Protein AF-A0A968AUR1-F1 (afdb_monomer_lite)

pLDDT: mean 76.84, std 15.1, range [44.78, 95.44]

Foldseek 3Di:
DDDDDPPPPPPPPDDPVVVVVVVVVVVLVVLLVQLVVLQVVLVVLLVVLVVVVVVCVVPVVVLVVQLVVCCVVPVVLCVVCVVVPPPPPPPDDDDDPPPVPVSPSVSSVVSVVVVVVVSVVSNVVSVVSNVSSVCSNCVVVVVVVVVVVVVVVVPPPPPPDD

Radius of gyration: 34.83 Å; chains: 1; bounding box: 100×52×104 Å

Secondary structure (DSSP, 8-state):
--PPP----------HHHHHHHHHHHHHHHHHHHHHHHHHHHHHHHHHHHHHHHHHHH-THHHHHHHHHHHHHH-HHHHH-TTT-----TT--S-----------HHHHHHHHHHHHHHHHHHHHHHHHHHHHHHHHHHHHHHHHHHHHHHHHHTS------

Sequence (162 aa):
MSNPPKDKTEPAHAEPGQRLTLATKATGLFVRLVGVVLLLFGFWTATQVVLEAWNLYEDPSRVERFAVAIDQGSNIDRLLNPGASGEPRAGEVEGRERTELIEFRFSYFIAWAVVLLLLMLIGRLTIWFIRTGGELALYDVQVRRVARTLMRQAQKPEKKIS

Structure (mmCIF, N/CA/C/O backbone):
data_AF-A0A968AUR1-F1
#
_entry.id   AF-A0A968AUR1-F1
#
loop_
_atom_site.group_PDB
_atom_site.id
_atom_site.type_symbol
_atom_site.label_atom_id
_atom_site.label_alt_id
_atom_site.label_comp_id
_atom_site.label_asym_id
_atom_site.label_entity_id
_atom_site.label_seq_id
_atom_site.pdbx_PDB_ins_code
_atom_site.Cartn_x
_atom_site.Cartn_y
_atom_site.Cartn_z
_atom_site.occupancy
_atom_site.B_iso_or_equiv
_atom_site.auth_seq_id
_atom_site.auth_comp_id
_atom_site.auth_asym_id
_atom_site.auth_atom_id
_atom_site.pdbx_PDB_model_num
ATOM 1 N N . MET A 1 1 ? -62.639 29.847 43.693 1.00 47.78 1 MET A N 1
ATOM 2 C CA . MET A 1 1 ? -61.165 29.754 43.614 1.00 47.78 1 MET A CA 1
ATOM 3 C C . MET A 1 1 ? -60.794 28.319 43.273 1.00 47.78 1 MET A C 1
ATOM 5 O O . MET A 1 1 ? -60.906 27.462 44.135 1.00 47.78 1 MET A O 1
ATOM 9 N N . SER A 1 2 ? -60.454 28.049 42.011 1.00 54.03 2 SER A N 1
ATOM 10 C CA . SER A 1 2 ? -59.959 26.746 41.545 1.00 54.03 2 SER A CA 1
ATOM 11 C C . SER A 1 2 ? -58.499 26.936 41.150 1.00 54.03 2 SER A C 1
ATOM 13 O O . SER A 1 2 ? -58.204 27.771 40.297 1.00 54.03 2 SER A O 1
ATOM 15 N N . ASN A 1 3 ? -57.595 26.246 41.840 1.00 52.56 3 ASN A N 1
ATOM 16 C CA . ASN A 1 3 ? -56.158 26.307 41.589 1.00 52.56 3 ASN A CA 1
ATOM 17 C C . ASN A 1 3 ? -55.814 25.204 40.570 1.00 52.56 3 ASN A C 1
ATOM 19 O O . ASN A 1 3 ? -56.185 24.054 40.817 1.00 52.56 3 ASN A O 1
ATOM 23 N N . PRO A 1 4 ? -55.150 25.498 39.440 1.00 64.44 4 PRO A N 1
ATOM 24 C CA . PRO A 1 4 ? -54.826 24.471 38.457 1.00 64.44 4 PRO A CA 1
ATOM 25 C C . PRO A 1 4 ? -53.668 23.578 38.944 1.00 64.44 4 PRO A C 1
ATOM 27 O O . PRO A 1 4 ? -52.795 24.044 39.685 1.00 64.44 4 PRO A O 1
ATOM 30 N N . PRO A 1 5 ? -53.619 22.300 38.523 1.00 62.03 5 PRO A N 1
ATOM 31 C CA . PRO A 1 5 ? -52.491 21.432 38.816 1.00 62.03 5 PRO A CA 1
ATOM 32 C C . PRO A 1 5 ? -51.277 21.900 38.009 1.00 62.03 5 PRO A C 1
ATOM 34 O O . PRO A 1 5 ? -51.330 22.021 36.787 1.00 62.03 5 PRO A O 1
ATOM 37 N N . LYS A 1 6 ? -50.171 22.180 38.708 1.00 57.97 6 LYS A N 1
ATOM 38 C CA . LYS A 1 6 ? -48.857 22.367 38.087 1.00 57.97 6 LYS A CA 1
ATOM 39 C C . LYS A 1 6 ? -48.446 21.049 37.438 1.00 57.97 6 LYS A C 1
ATOM 41 O O . LYS A 1 6 ? -47.921 20.169 38.116 1.00 57.97 6 LYS A O 1
ATOM 46 N N . ASP A 1 7 ? -48.683 20.944 36.138 1.00 61.44 7 ASP A N 1
ATOM 47 C CA . ASP A 1 7 ? -48.008 19.984 35.280 1.00 61.44 7 ASP A CA 1
ATOM 48 C C . ASP A 1 7 ? -46.513 20.325 35.286 1.00 61.44 7 ASP A C 1
ATOM 50 O O . ASP A 1 7 ? -46.058 21.313 34.704 1.00 61.44 7 ASP A O 1
ATOM 54 N N . LYS A 1 8 ? -45.758 19.567 36.079 1.00 55.34 8 LYS A N 1
ATOM 55 C CA . LYS A 1 8 ? -44.303 19.593 36.065 1.00 55.34 8 LYS A CA 1
ATOM 56 C C . LYS A 1 8 ? -43.849 18.576 35.030 1.00 55.34 8 LYS A C 1
ATOM 58 O O . LYS A 1 8 ? -43.485 17.452 35.366 1.00 55.34 8 LYS A O 1
ATOM 63 N N . THR A 1 9 ? -43.787 19.005 33.779 1.00 60.72 9 THR A N 1
ATOM 64 C CA . THR A 1 9 ? -42.841 18.445 32.814 1.00 60.72 9 THR A CA 1
ATOM 65 C C . THR A 1 9 ? -41.433 18.856 33.250 1.00 60.72 9 THR A C 1
ATOM 67 O O . THR A 1 9 ? -40.845 19.798 32.723 1.00 60.72 9 THR A O 1
ATOM 70 N N . GLU A 1 10 ? -40.923 18.205 34.294 1.00 52.34 10 GLU A N 1
ATOM 71 C CA . GLU A 1 10 ? -39.528 18.297 34.714 1.00 52.34 10 GLU A CA 1
ATOM 72 C C . GLU A 1 10 ? -38.716 17.407 33.757 1.00 52.34 10 GLU A C 1
ATOM 74 O O . GLU A 1 10 ? -38.911 16.187 33.752 1.00 52.34 10 GLU A O 1
ATOM 79 N N . PRO A 1 11 ? -37.849 17.960 32.888 1.00 57.72 11 PRO A N 1
ATOM 80 C CA . PRO A 1 11 ? -36.990 17.129 32.063 1.00 57.72 11 PRO A CA 1
ATOM 81 C C . PRO A 1 11 ? -36.034 16.382 32.989 1.00 57.72 11 PRO A C 1
ATOM 83 O O . PRO A 1 11 ? -35.280 16.997 33.739 1.00 57.72 11 PRO A O 1
ATOM 86 N N . ALA A 1 12 ? -36.091 15.051 32.931 1.00 55.91 12 ALA A N 1
ATOM 87 C CA . ALA A 1 12 ? -35.272 14.126 33.700 1.00 55.91 12 ALA A CA 1
ATOM 88 C C . ALA A 1 12 ? -33.817 14.617 33.828 1.00 55.91 12 ALA A C 1
ATOM 90 O O . ALA A 1 12 ? -33.012 14.534 32.891 1.00 55.91 12 ALA A O 1
ATOM 91 N N . HIS A 1 13 ? -33.481 15.136 35.011 1.00 59.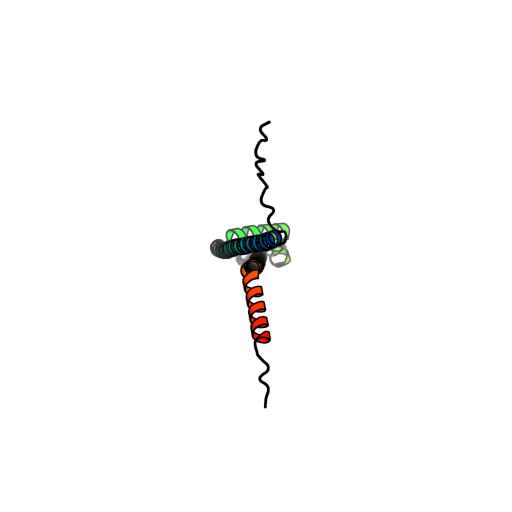56 13 HIS A N 1
ATOM 92 C CA . HIS A 1 13 ? -32.125 15.474 35.413 1.00 59.56 13 HIS A CA 1
ATOM 93 C C . HIS A 1 13 ? -31.338 14.168 35.561 1.00 59.56 13 HIS A C 1
ATOM 95 O O . HIS A 1 13 ? -31.234 13.605 36.645 1.00 59.56 13 HIS A O 1
ATOM 101 N N . ALA A 1 14 ? -30.820 13.645 34.448 1.00 61.00 14 ALA A N 1
ATOM 102 C CA . ALA A 1 14 ? -29.898 12.517 34.474 1.00 61.00 14 ALA A CA 1
ATOM 103 C C . ALA A 1 14 ? -28.721 12.865 35.395 1.00 61.00 14 ALA A C 1
ATOM 105 O O . ALA A 1 14 ? -28.039 13.870 35.160 1.00 61.00 14 ALA A O 1
ATOM 106 N N . GLU A 1 15 ? -28.517 12.054 36.436 1.00 71.00 15 GLU A N 1
ATOM 107 C CA . GLU A 1 15 ? -27.512 12.298 37.465 1.00 71.00 15 GLU A CA 1
ATOM 108 C C . GLU A 1 15 ? -26.126 12.534 36.841 1.00 71.00 15 GLU A C 1
ATOM 110 O O . GLU A 1 15 ? -25.756 11.858 35.870 1.00 71.00 15 GLU A O 1
ATOM 115 N N . PRO A 1 16 ? -25.321 13.465 37.385 1.00 71.50 16 PRO A N 1
ATOM 116 C CA . PRO A 1 16 ? -24.018 13.821 36.821 1.00 71.50 16 PRO A CA 1
ATOM 117 C C . PRO A 1 16 ? -23.091 12.606 36.636 1.00 71.50 16 PRO A C 1
ATOM 119 O O . PRO A 1 16 ? -22.349 12.545 35.655 1.00 71.50 16 PRO A O 1
ATOM 122 N N . GLY A 1 17 ? -23.202 11.586 37.497 1.00 71.75 17 GLY A N 1
ATOM 123 C CA . GLY A 1 17 ? -22.476 10.319 37.359 1.00 71.75 17 GLY A CA 1
ATOM 124 C C . GLY A 1 17 ? -22.887 9.482 36.137 1.00 71.75 17 GLY A C 1
ATOM 125 O O . GLY A 1 17 ? -22.027 8.917 35.463 1.00 71.75 17 GLY A O 1
ATOM 126 N N . GLN A 1 18 ? -24.174 9.441 35.775 1.00 77.31 18 GLN A N 1
ATOM 127 C CA . GLN A 1 18 ? -24.644 8.688 34.603 1.00 77.31 18 GLN A CA 1
ATOM 128 C C . GLN A 1 18 ? -24.177 9.316 33.288 1.00 77.31 18 GLN A C 1
ATOM 130 O O . GLN A 1 18 ? -23.738 8.594 32.389 1.00 77.31 18 GLN A O 1
ATOM 135 N N . ARG A 1 19 ? -24.207 10.651 33.182 1.00 73.94 19 ARG A N 1
ATOM 136 C CA . ARG A 1 19 ? -23.776 11.372 31.970 1.00 73.94 19 ARG A CA 1
ATOM 137 C C . ARG A 1 19 ? -22.304 11.124 31.641 1.00 73.94 19 ARG A C 1
ATOM 139 O O . ARG A 1 19 ? -21.972 10.903 30.478 1.00 73.94 19 ARG A O 1
ATOM 146 N N . LEU A 1 20 ? -21.446 11.076 32.660 1.00 76.94 20 LEU A N 1
ATOM 147 C CA . LEU A 1 20 ? -20.025 10.757 32.504 1.00 76.94 20 LEU A CA 1
ATOM 148 C C . LEU A 1 20 ? -19.827 9.327 31.982 1.00 76.94 20 LEU A C 1
ATOM 150 O O . LEU A 1 20 ? -19.097 9.122 31.016 1.00 76.94 20 LEU A O 1
ATOM 154 N N . THR A 1 21 ? -20.543 8.344 32.540 1.00 81.75 21 THR A N 1
ATOM 155 C CA . THR A 1 21 ? -20.416 6.943 32.091 1.00 81.75 21 THR A CA 1
ATOM 156 C C . THR A 1 21 ? -20.926 6.711 30.667 1.00 81.75 21 THR A C 1
ATOM 158 O O . THR A 1 21 ? -20.350 5.902 29.934 1.00 81.75 21 THR A O 1
ATOM 161 N N . LEU A 1 22 ? -21.983 7.417 30.253 1.00 80.19 22 LEU A N 1
ATOM 162 C CA . LEU A 1 22 ? -22.506 7.366 28.887 1.00 80.19 22 LEU A CA 1
ATOM 163 C C . LEU A 1 22 ? -21.529 7.998 27.897 1.00 80.19 22 LEU A C 1
ATOM 165 O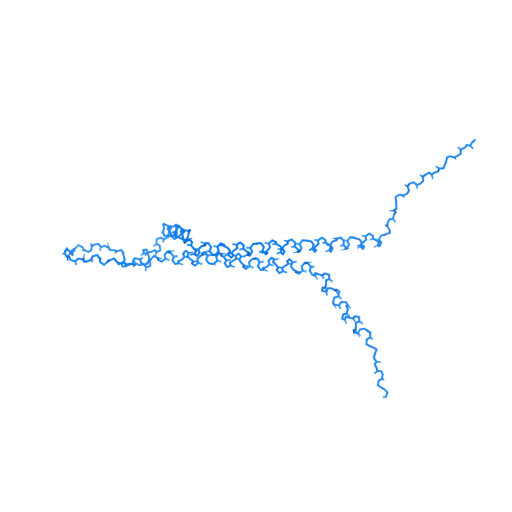 O . LEU A 1 22 ? -21.261 7.398 26.857 1.00 80.19 22 LEU A O 1
ATOM 169 N N . ALA A 1 23 ? -20.943 9.148 28.242 1.00 82.94 23 ALA A N 1
ATOM 170 C CA . ALA A 1 23 ? -19.938 9.805 27.414 1.00 82.94 23 ALA A CA 1
ATOM 171 C C . ALA A 1 23 ? -18.705 8.911 27.202 1.00 82.94 23 ALA A C 1
ATOM 173 O O . ALA A 1 23 ? -18.291 8.702 26.066 1.00 82.94 23 ALA A O 1
ATOM 174 N N . THR A 1 24 ? -18.164 8.294 28.258 1.00 84.06 24 THR A N 1
ATOM 175 C CA . THR A 1 24 ? -17.004 7.393 28.131 1.00 84.06 24 THR A CA 1
ATOM 176 C C . THR A 1 24 ? -17.316 6.159 27.278 1.00 84.06 24 THR A C 1
ATOM 178 O O . THR A 1 24 ? -16.497 5.755 26.452 1.00 84.06 24 THR A O 1
ATOM 181 N N . LYS A 1 25 ? -18.514 5.573 27.427 1.00 82.69 25 LYS A N 1
ATOM 182 C CA .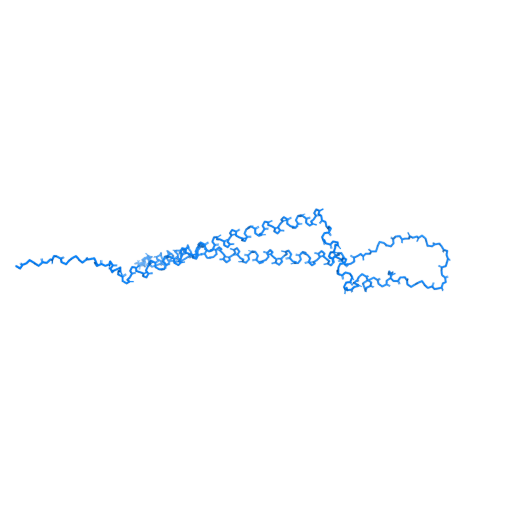 LYS A 1 25 ? -18.964 4.439 26.600 1.00 82.69 25 LYS A CA 1
ATOM 183 C C . LYS A 1 25 ? -19.134 4.828 25.132 1.00 82.69 25 LYS A C 1
ATOM 185 O O . LYS A 1 25 ? -18.694 4.082 24.260 1.00 82.69 25 LYS A O 1
ATOM 190 N N . ALA A 1 26 ? -19.747 5.980 24.862 1.00 86.38 26 ALA A N 1
ATOM 191 C CA . ALA A 1 26 ? -19.948 6.486 23.508 1.00 86.38 26 ALA A CA 1
ATOM 192 C C . ALA A 1 26 ? -18.609 6.760 22.812 1.00 86.38 26 ALA A C 1
ATOM 194 O O . ALA A 1 26 ? -18.403 6.305 21.688 1.00 86.38 26 ALA A O 1
ATOM 195 N N . THR A 1 27 ? -17.664 7.402 23.505 1.00 85.25 27 THR A N 1
ATOM 196 C CA . THR A 1 27 ? -16.307 7.631 22.990 1.00 85.25 27 THR A CA 1
ATOM 197 C C . THR A 1 27 ? -15.591 6.315 22.690 1.00 85.25 27 THR A C 1
ATOM 199 O O . THR A 1 27 ? -15.009 6.170 21.618 1.00 85.25 27 THR A O 1
ATOM 202 N N . GLY A 1 28 ? -15.676 5.321 23.581 1.00 84.31 28 GLY A N 1
ATOM 203 C CA . GLY A 1 28 ? -15.085 3.999 23.346 1.00 84.31 28 GLY A CA 1
ATOM 204 C C . GLY A 1 28 ? -15.686 3.272 22.135 1.00 84.31 28 GLY A C 1
ATOM 205 O O . GLY A 1 28 ? -14.953 2.678 21.343 1.00 84.31 28 GLY A O 1
ATOM 206 N N . LEU A 1 29 ? -17.008 3.355 21.947 1.00 86.19 29 LEU A N 1
ATOM 207 C CA . LEU A 1 29 ? -17.686 2.782 20.781 1.00 86.19 29 LEU A CA 1
ATOM 208 C C . LEU A 1 29 ? -17.273 3.486 19.483 1.00 86.19 29 LEU A C 1
ATOM 210 O O . LEU A 1 29 ? -16.996 2.819 18.488 1.00 86.19 29 LEU A O 1
ATOM 214 N N . PHE A 1 30 ? -17.197 4.817 19.506 1.00 89.38 30 PHE A N 1
ATOM 215 C CA . PHE A 1 30 ? -16.760 5.618 18.367 1.00 89.38 30 PHE A CA 1
ATOM 216 C C . PHE A 1 30 ? -15.326 5.271 17.958 1.00 89.38 30 PHE A C 1
ATOM 218 O O . PHE A 1 30 ? -15.077 4.945 16.801 1.00 89.38 30 PHE A O 1
ATOM 225 N N . VAL A 1 31 ? -14.402 5.239 18.922 1.00 88.94 31 VAL A N 1
ATOM 226 C CA . VAL A 1 31 ? -13.003 4.848 18.701 1.00 88.94 31 VAL A CA 1
ATOM 227 C C . VAL A 1 31 ? -12.903 3.452 18.082 1.00 88.94 31 VAL A C 1
ATOM 229 O O . VAL A 1 31 ? -12.144 3.243 17.136 1.00 88.94 31 VAL A O 1
ATOM 232 N N . ARG A 1 32 ? -13.713 2.503 18.559 1.00 87.38 32 ARG A N 1
ATOM 233 C CA . ARG A 1 32 ? -13.747 1.145 18.013 1.00 87.38 32 ARG A CA 1
ATOM 234 C C . ARG A 1 32 ? -14.262 1.106 16.576 1.00 87.38 32 ARG A C 1
ATOM 236 O O . ARG A 1 32 ? -13.692 0.388 15.759 1.00 87.38 32 ARG A O 1
ATOM 243 N N . LEU A 1 33 ? -15.316 1.859 16.267 1.00 91.81 33 LEU A N 1
ATOM 244 C CA . LEU A 1 33 ? -15.839 1.975 14.903 1.00 91.81 33 LEU A CA 1
ATOM 245 C C . LEU A 1 33 ? -14.789 2.567 13.963 1.00 91.81 33 LEU A C 1
ATOM 247 O O . LEU A 1 33 ? -14.545 1.999 12.903 1.00 91.81 33 LEU A O 1
ATOM 251 N N . VAL A 1 34 ? -14.112 3.638 14.382 1.00 91.31 34 VAL A N 1
ATOM 252 C CA . VAL A 1 34 ? -13.000 4.230 13.624 1.00 91.31 34 VAL A CA 1
ATOM 253 C C . VAL A 1 34 ? -11.893 3.201 13.398 1.00 91.31 34 VAL A C 1
ATOM 255 O O . VAL A 1 34 ? -11.426 3.045 12.273 1.00 91.31 34 VAL A O 1
ATOM 258 N N . GLY A 1 35 ? -11.518 2.443 14.431 1.00 90.12 35 GLY A N 1
ATOM 259 C CA . GLY A 1 35 ? -10.523 1.379 14.318 1.00 90.12 35 GLY A CA 1
ATOM 260 C C . GLY A 1 35 ? -10.900 0.308 13.290 1.00 90.12 35 GLY A C 1
ATOM 261 O O . GLY A 1 35 ? -10.079 -0.055 12.450 1.00 90.12 35 GLY A O 1
ATOM 262 N N . VAL A 1 36 ? -12.157 -0.149 13.298 1.00 91.62 36 VAL A N 1
ATOM 263 C CA . VAL A 1 36 ? -12.678 -1.122 12.319 1.00 91.62 36 VAL A CA 1
ATOM 264 C C . VAL A 1 36 ? -12.673 -0.548 10.901 1.00 91.62 36 VAL A C 1
ATOM 266 O O . VAL A 1 36 ? -12.257 -1.238 9.973 1.00 91.62 36 VAL A O 1
ATOM 269 N N . VAL A 1 37 ? -13.080 0.711 10.725 1.00 93.44 37 VAL A N 1
ATOM 270 C CA . VAL A 1 37 ? -13.055 1.386 9.418 1.00 93.44 37 VAL A CA 1
ATOM 271 C C . VAL A 1 37 ? -11.628 1.481 8.879 1.00 93.44 37 VAL A C 1
ATOM 273 O O . VAL A 1 37 ? -11.393 1.133 7.725 1.00 93.44 37 VAL A O 1
ATOM 276 N N . LEU A 1 38 ? -10.662 1.879 9.714 1.00 91.75 38 LEU A N 1
ATOM 277 C CA . LEU A 1 38 ? -9.245 1.923 9.337 1.00 91.75 38 LEU A CA 1
ATOM 278 C C . LEU A 1 38 ? -8.707 0.538 8.956 1.00 91.75 38 LEU A C 1
ATOM 280 O O . LEU A 1 38 ? -7.947 0.418 7.998 1.00 91.75 38 LEU A O 1
ATOM 284 N N . LEU A 1 39 ? -9.128 -0.509 9.669 1.00 91.50 39 LEU A N 1
ATOM 285 C CA . LEU A 1 39 ? -8.771 -1.898 9.370 1.00 91.50 39 LEU A CA 1
ATOM 286 C C . LEU A 1 39 ? -9.284 -2.336 7.993 1.00 91.50 39 LEU A C 1
ATOM 288 O O . LEU A 1 39 ? -8.518 -2.877 7.197 1.00 91.50 39 LEU A O 1
ATOM 292 N N . LEU A 1 40 ? -10.560 -2.069 7.699 1.00 93.88 40 LEU A N 1
ATOM 293 C CA . LEU A 1 40 ? -11.169 -2.387 6.405 1.00 93.88 40 LEU A CA 1
ATOM 294 C C . LEU A 1 40 ? -10.510 -1.600 5.271 1.00 93.88 40 LEU A C 1
ATOM 296 O O . LEU A 1 40 ? -10.195 -2.170 4.228 1.00 93.88 40 LEU A O 1
ATOM 300 N N . PHE A 1 41 ? -10.250 -0.312 5.489 1.00 93.81 41 PHE A N 1
ATOM 301 C CA . PHE A 1 41 ? -9.585 0.541 4.511 1.00 93.81 41 PHE A CA 1
ATOM 302 C C . PHE A 1 41 ? -8.148 0.084 4.228 1.00 93.81 41 PHE A C 1
ATOM 304 O O . PHE A 1 41 ? -7.728 0.004 3.072 1.00 93.81 41 PHE A O 1
ATOM 311 N N . GLY A 1 42 ? -7.399 -0.270 5.274 1.00 89.81 42 GLY A N 1
ATOM 312 C CA . GLY A 1 42 ? -6.058 -0.822 5.136 1.00 89.81 42 GLY A CA 1
ATOM 313 C C . GLY A 1 42 ? -6.063 -2.153 4.384 1.00 89.81 42 GLY A C 1
ATOM 314 O O . GLY A 1 42 ? -5.287 -2.337 3.453 1.00 89.81 42 GLY A O 1
ATOM 315 N N . PHE A 1 43 ? -6.982 -3.060 4.713 1.00 92.56 43 PHE A N 1
ATOM 316 C CA . PHE A 1 43 ? -7.112 -4.337 4.007 1.00 92.56 43 PHE A CA 1
ATOM 317 C C . PHE A 1 43 ? -7.465 -4.161 2.521 1.00 92.56 43 PHE A C 1
ATOM 319 O O . PHE A 1 43 ? -6.861 -4.791 1.649 1.00 92.56 43 PHE A O 1
ATOM 326 N N . TRP A 1 44 ? -8.403 -3.260 2.226 1.00 94.44 44 TRP A N 1
ATOM 327 C CA . TRP A 1 44 ? -8.759 -2.891 0.858 1.00 94.44 44 TRP A CA 1
ATOM 328 C C . TRP A 1 44 ? -7.544 -2.370 0.083 1.00 94.44 44 TRP A C 1
ATOM 330 O O . TRP A 1 44 ? -7.242 -2.851 -1.008 1.00 94.44 44 TRP A O 1
ATOM 340 N N . THR A 1 45 ? -6.799 -1.438 0.680 1.00 93.00 45 THR A N 1
ATOM 341 C CA . THR A 1 45 ? -5.602 -0.847 0.067 1.00 93.00 45 THR A CA 1
ATOM 342 C C . THR A 1 45 ? -4.500 -1.886 -0.141 1.00 93.00 45 THR A C 1
ATOM 344 O O . THR A 1 45 ? -3.884 -1.915 -1.201 1.00 93.00 45 THR A O 1
ATOM 347 N N . ALA A 1 46 ? -4.283 -2.794 0.816 1.00 90.12 46 ALA A N 1
ATOM 348 C CA . ALA A 1 46 ? -3.313 -3.882 0.676 1.00 90.12 46 ALA A CA 1
ATOM 349 C C . ALA A 1 46 ? -3.642 -4.778 -0.524 1.00 90.12 46 ALA A C 1
ATOM 351 O O . ALA A 1 46 ? -2.755 -5.132 -1.298 1.00 90.12 46 ALA A O 1
ATOM 352 N N . THR A 1 47 ? -4.926 -5.097 -0.703 1.00 93.94 47 THR A N 1
ATOM 353 C CA . THR A 1 47 ? -5.399 -5.889 -1.844 1.00 93.94 47 THR A CA 1
ATOM 354 C C . THR A 1 47 ? -5.124 -5.164 -3.161 1.00 93.94 47 THR A C 1
ATOM 356 O O . THR A 1 47 ? -4.581 -5.764 -4.084 1.00 93.94 47 THR A O 1
ATOM 359 N N . GLN A 1 48 ? -5.412 -3.860 -3.232 1.00 94.12 48 GLN A N 1
ATOM 360 C CA . GLN A 1 48 ? -5.113 -3.032 -4.408 1.00 94.12 48 GLN A CA 1
ATOM 361 C C . GLN A 1 48 ? -3.617 -3.006 -4.739 1.00 94.12 48 GLN A C 1
ATOM 363 O O . GLN A 1 48 ? -3.253 -3.137 -5.899 1.00 94.12 48 GLN A O 1
ATOM 368 N N . VAL A 1 49 ? -2.739 -2.899 -3.737 1.00 92.19 49 VAL A N 1
ATOM 369 C CA . VAL A 1 49 ? -1.280 -2.919 -3.947 1.00 92.19 49 VAL A CA 1
ATOM 370 C C . VAL A 1 49 ? -0.816 -4.244 -4.555 1.00 92.19 49 VAL A C 1
ATOM 372 O O . VAL A 1 49 ? 0.010 -4.238 -5.463 1.00 92.19 49 VAL A O 1
ATOM 375 N N . VAL A 1 50 ? -1.349 -5.376 -4.085 1.00 92.19 50 VAL A N 1
ATOM 376 C CA . VAL A 1 50 ? -1.011 -6.701 -4.632 1.00 92.19 50 VAL A CA 1
ATOM 377 C C . VAL A 1 50 ? -1.510 -6.845 -6.068 1.00 92.19 50 VAL A C 1
ATOM 379 O O . VAL A 1 50 ? -0.768 -7.324 -6.922 1.00 92.19 50 VAL A O 1
ATOM 382 N N . LEU A 1 51 ? -2.738 -6.400 -6.346 1.00 93.25 51 LEU A N 1
ATOM 383 C CA . LEU A 1 51 ? -3.300 -6.423 -7.697 1.00 93.25 51 LEU A CA 1
ATOM 384 C C . LEU A 1 51 ? -2.528 -5.507 -8.648 1.00 93.25 51 LEU A C 1
ATOM 386 O O . LEU A 1 51 ? -2.248 -5.904 -9.772 1.00 93.25 51 LEU A O 1
ATOM 390 N N . GLU A 1 52 ? -2.140 -4.314 -8.200 1.00 91.12 52 GLU A N 1
ATOM 391 C CA . GLU A 1 52 ? -1.341 -3.391 -9.003 1.00 91.12 52 GLU A CA 1
ATOM 392 C C . GLU A 1 52 ? 0.048 -3.967 -9.279 1.00 91.12 52 GLU A C 1
ATOM 394 O O . GLU A 1 52 ? 0.510 -3.888 -10.411 1.00 91.12 52 GLU A O 1
ATOM 399 N N . ALA A 1 53 ? 0.687 -4.605 -8.291 1.00 89.75 53 ALA A N 1
ATOM 400 C CA . ALA A 1 53 ? 1.963 -5.291 -8.484 1.00 89.75 53 ALA A CA 1
ATOM 401 C C . ALA A 1 53 ? 1.853 -6.444 -9.495 1.00 89.75 53 ALA A C 1
ATOM 403 O O . ALA A 1 53 ? 2.728 -6.595 -10.346 1.00 89.75 53 ALA A O 1
ATOM 404 N N . TRP A 1 54 ? 0.771 -7.227 -9.431 1.00 91.81 54 TRP A N 1
ATOM 405 C CA . TRP A 1 54 ? 0.498 -8.294 -10.396 1.00 91.81 54 TRP A CA 1
ATOM 406 C C . TRP A 1 54 ? 0.266 -7.739 -11.803 1.00 91.81 54 TRP A C 1
ATOM 408 O O . TRP A 1 54 ? 0.873 -8.194 -12.766 1.00 91.81 54 TRP A O 1
ATOM 418 N N . ASN A 1 55 ? -0.555 -6.698 -11.917 1.00 92.19 55 ASN A N 1
ATOM 419 C CA . ASN A 1 55 ? -0.845 -6.028 -13.179 1.00 92.19 55 ASN A CA 1
ATOM 420 C C . ASN A 1 55 ? 0.416 -5.401 -13.794 1.00 92.19 55 ASN A C 1
ATOM 422 O O . ASN A 1 55 ? 0.598 -5.434 -15.004 1.00 92.19 55 ASN A O 1
ATOM 426 N N . LEU A 1 56 ? 1.317 -4.861 -12.970 1.00 89.81 56 LEU A N 1
ATOM 427 C CA . LEU A 1 56 ? 2.604 -4.345 -13.437 1.00 89.81 56 LEU A CA 1
ATOM 428 C C . LEU A 1 56 ? 3.533 -5.445 -13.959 1.00 89.81 56 LEU A C 1
ATOM 430 O O . LEU A 1 56 ? 4.356 -5.193 -14.835 1.00 89.81 56 LEU A O 1
ATOM 434 N N . TYR A 1 57 ? 3.440 -6.634 -13.365 1.00 87.69 57 TYR A N 1
ATOM 435 C CA . TYR A 1 57 ? 4.194 -7.805 -13.788 1.00 87.69 57 TYR A CA 1
ATOM 436 C C . TYR A 1 57 ? 3.666 -8.364 -15.117 1.00 87.69 57 TYR A C 1
ATOM 438 O O . TYR A 1 57 ? 4.467 -8.722 -15.976 1.00 87.69 57 TYR A O 1
ATOM 446 N N . GLU A 1 58 ? 2.343 -8.401 -15.302 1.00 89.88 58 GLU A N 1
ATOM 447 C CA . GLU A 1 58 ? 1.719 -8.840 -16.558 1.00 89.88 58 GLU A CA 1
ATOM 448 C C . GLU A 1 58 ? 1.872 -7.817 -17.695 1.00 89.88 58 GLU A C 1
ATOM 450 O O . GLU A 1 58 ? 2.161 -8.208 -18.825 1.00 89.88 58 GLU A O 1
ATOM 455 N N . ASP A 1 59 ? 1.709 -6.520 -17.412 1.00 91.06 59 ASP A N 1
ATOM 456 C CA . ASP A 1 59 ? 1.837 -5.431 -18.386 1.00 91.06 59 ASP A CA 1
ATOM 457 C C . ASP A 1 59 ? 2.897 -4.394 -17.952 1.00 91.06 59 ASP A C 1
ATOM 459 O O . ASP A 1 59 ? 2.583 -3.393 -17.285 1.00 91.06 59 ASP A O 1
ATOM 463 N N . PRO A 1 60 ? 4.169 -4.574 -18.365 1.00 89.00 60 PRO A N 1
ATOM 464 C CA . PRO A 1 60 ? 5.258 -3.671 -18.003 1.00 89.00 60 PRO A CA 1
ATOM 465 C C . PRO A 1 60 ? 5.222 -2.327 -18.753 1.00 89.00 60 PRO A C 1
ATOM 467 O O . PRO A 1 60 ? 6.061 -1.462 -18.481 1.00 89.00 60 PRO A O 1
ATOM 470 N N . SER A 1 61 ? 4.246 -2.084 -19.642 1.00 89.81 61 SER A N 1
ATOM 471 C CA . SER A 1 61 ? 4.160 -0.864 -20.468 1.00 89.81 61 SER A CA 1
ATOM 472 C C . SER A 1 61 ? 4.190 0.429 -19.642 1.00 89.81 61 SER A C 1
ATOM 474 O O . SER A 1 61 ? 4.679 1.472 -20.086 1.00 89.81 61 SER A O 1
ATOM 476 N N . ARG A 1 62 ? 3.666 0.400 -18.408 1.00 86.38 62 ARG A N 1
ATOM 477 C CA . ARG A 1 62 ? 3.708 1.555 -17.492 1.00 86.38 62 ARG A CA 1
ATOM 478 C C . ARG A 1 62 ? 5.131 1.879 -17.041 1.00 86.38 62 ARG A C 1
ATOM 480 O O . ARG A 1 62 ? 5.491 3.055 -17.004 1.00 86.38 62 ARG A O 1
ATOM 487 N N . VAL A 1 63 ? 5.929 0.855 -16.749 1.00 87.50 63 VAL A N 1
ATOM 488 C CA . VAL A 1 63 ? 7.333 0.994 -16.342 1.00 87.50 63 VAL A CA 1
ATOM 489 C C . VAL A 1 63 ? 8.176 1.479 -17.513 1.00 87.50 63 VAL A C 1
ATOM 491 O O . VAL A 1 63 ? 9.018 2.350 -17.330 1.00 87.50 63 VAL A O 1
ATOM 494 N N . GLU A 1 64 ? 7.896 1.010 -18.730 1.00 87.31 64 GLU A N 1
ATOM 495 C CA . GLU A 1 64 ? 8.591 1.465 -19.939 1.00 87.31 64 GLU A CA 1
ATOM 496 C C . GLU A 1 64 ? 8.391 2.956 -20.207 1.00 87.31 64 GLU A C 1
ATOM 498 O O . GLU A 1 64 ? 9.361 3.673 -20.453 1.00 87.31 64 GLU A O 1
ATOM 503 N N . ARG A 1 65 ? 7.153 3.456 -20.101 1.00 86.81 65 ARG A N 1
ATOM 504 C CA . ARG A 1 65 ? 6.881 4.900 -20.222 1.00 86.81 65 ARG A CA 1
ATOM 505 C C . ARG A 1 65 ? 7.607 5.705 -19.149 1.00 86.81 65 ARG A C 1
ATOM 507 O O . ARG A 1 65 ? 8.118 6.784 -19.435 1.00 86.81 65 ARG A O 1
ATOM 514 N N . PHE A 1 66 ? 7.675 5.172 -17.931 1.00 85.69 66 PHE A N 1
ATOM 515 C CA . PHE A 1 66 ? 8.396 5.805 -16.832 1.00 85.69 66 PHE A CA 1
ATOM 516 C C . PHE A 1 66 ? 9.910 5.815 -17.077 1.00 85.69 66 PHE A C 1
ATOM 518 O O . PHE A 1 66 ? 10.560 6.828 -16.846 1.00 85.69 66 PHE A O 1
ATOM 525 N N . ALA A 1 67 ? 10.460 4.727 -17.618 1.00 87.62 67 ALA A N 1
ATOM 526 C CA . ALA A 1 67 ? 11.858 4.625 -18.018 1.00 87.62 67 ALA A CA 1
ATOM 527 C C . ALA A 1 67 ? 12.214 5.651 -19.097 1.00 87.62 67 ALA A C 1
ATOM 529 O O . ALA A 1 67 ? 13.220 6.340 -18.974 1.00 87.62 67 ALA A O 1
ATOM 530 N N . VAL A 1 68 ? 11.354 5.813 -20.109 1.00 85.88 68 VAL A N 1
ATOM 531 C CA . VAL A 1 68 ? 11.527 6.840 -21.149 1.00 85.88 68 VAL A CA 1
ATOM 532 C C . VAL A 1 68 ? 11.476 8.247 -20.551 1.00 85.88 68 VAL A C 1
ATOM 534 O O . VAL A 1 68 ? 12.307 9.079 -20.898 1.00 85.88 68 VAL A O 1
ATOM 537 N N . ALA A 1 69 ? 10.550 8.520 -19.628 1.00 87.19 69 ALA A N 1
ATOM 538 C CA . ALA A 1 69 ? 10.472 9.820 -18.959 1.00 87.19 69 ALA A CA 1
ATOM 539 C C . ALA A 1 69 ? 11.712 10.112 -18.093 1.00 87.19 69 ALA A C 1
ATOM 541 O O . ALA A 1 69 ? 12.215 11.236 -18.094 1.00 87.19 69 ALA A O 1
ATOM 542 N N . ILE A 1 70 ? 12.226 9.100 -17.386 1.00 84.12 70 ILE A N 1
ATOM 543 C CA . ILE A 1 70 ? 13.474 9.198 -16.622 1.00 84.12 70 ILE A CA 1
ATOM 544 C C . ILE A 1 70 ? 14.634 9.490 -17.576 1.00 84.12 70 ILE A C 1
ATOM 546 O O . ILE A 1 70 ? 15.348 10.469 -17.368 1.00 84.12 70 ILE A O 1
ATOM 550 N N . ASP A 1 71 ? 14.799 8.706 -18.640 1.00 85.19 71 ASP A N 1
ATOM 551 C CA . ASP A 1 71 ? 15.906 8.882 -19.581 1.00 85.19 71 ASP A CA 1
ATOM 552 C C . ASP A 1 71 ? 15.867 10.251 -20.279 1.00 85.19 71 ASP A C 1
ATOM 554 O O . ASP A 1 71 ? 16.870 10.960 -20.297 1.00 85.19 71 ASP A O 1
ATOM 558 N N . GLN A 1 72 ? 14.694 10.710 -20.724 1.00 83.50 72 GLN A N 1
ATOM 559 C CA . GLN A 1 72 ? 14.538 12.047 -21.312 1.00 83.50 72 GLN A CA 1
ATOM 560 C C . GLN A 1 72 ? 14.927 13.173 -20.343 1.00 83.50 72 GLN A C 1
ATOM 562 O O . GLN A 1 72 ? 15.519 14.168 -20.760 1.00 83.50 72 GLN A O 1
ATOM 567 N N . GLY A 1 73 ? 14.601 13.030 -19.056 1.00 79.69 73 GLY A N 1
ATOM 568 C CA . GLY A 1 73 ? 14.904 14.040 -18.041 1.00 79.69 73 GLY A CA 1
ATOM 569 C C . GLY A 1 73 ? 16.345 14.010 -17.528 1.00 79.69 73 GLY A C 1
ATOM 570 O O . GLY A 1 73 ? 16.836 15.030 -17.048 1.00 79.69 73 GLY A O 1
ATOM 571 N N . SER A 1 74 ? 17.025 12.863 -17.604 1.00 79.12 74 SER A N 1
ATOM 572 C CA . SER A 1 74 ? 18.297 12.649 -16.896 1.00 79.12 74 SER A CA 1
ATOM 573 C C . SER A 1 74 ? 19.437 12.066 -17.740 1.00 79.12 74 SER A C 1
ATOM 575 O O . SER A 1 74 ? 20.567 12.030 -17.261 1.00 79.12 74 SER A O 1
ATOM 577 N N . ASN A 1 75 ? 19.184 11.686 -19.000 1.00 81.12 75 ASN A N 1
ATOM 578 C CA . ASN A 1 75 ? 20.140 11.071 -19.938 1.00 81.12 75 ASN A CA 1
ATOM 579 C C . ASN A 1 75 ? 20.975 9.945 -19.297 1.00 81.12 75 ASN A C 1
ATOM 581 O O . ASN A 1 75 ? 22.159 9.780 -19.603 1.00 81.12 75 ASN A O 1
ATOM 585 N N . ILE A 1 76 ? 20.378 9.195 -18.367 1.00 79.44 76 ILE A N 1
ATOM 586 C CA . ILE A 1 76 ? 21.092 8.210 -17.551 1.00 79.44 76 ILE A CA 1
ATOM 587 C C . ILE A 1 76 ? 21.706 7.118 -18.428 1.00 79.44 76 ILE A C 1
ATOM 589 O O . ILE A 1 76 ? 22.826 6.686 -18.151 1.00 79.44 76 ILE A O 1
ATOM 593 N N . ASP A 1 77 ? 21.034 6.733 -19.515 1.00 80.25 77 ASP A N 1
ATOM 594 C CA . ASP A 1 77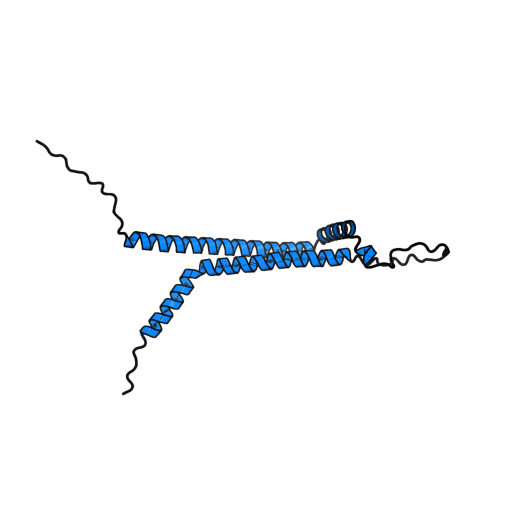 ? 21.529 5.685 -20.407 1.00 80.25 77 ASP A CA 1
ATOM 595 C C . ASP A 1 77 ? 22.838 6.112 -21.100 1.00 80.25 77 ASP A C 1
ATOM 597 O O . ASP A 1 77 ? 23.767 5.314 -21.225 1.00 80.25 77 ASP A O 1
ATOM 601 N N . ARG A 1 78 ? 22.984 7.404 -21.430 1.00 74.44 78 ARG A N 1
ATOM 602 C CA . ARG A 1 78 ? 24.218 7.973 -22.010 1.00 74.44 78 ARG A CA 1
ATOM 603 C C . ARG A 1 78 ? 25.335 8.160 -20.988 1.00 74.44 78 ARG A C 1
ATOM 605 O O . ARG A 1 78 ? 26.503 7.990 -21.322 1.00 74.44 78 ARG A O 1
ATOM 612 N N . LEU A 1 79 ? 24.991 8.522 -19.753 1.00 75.31 79 LEU A N 1
ATOM 613 C CA . LEU A 1 79 ? 25.972 8.742 -18.685 1.00 75.31 79 LEU A CA 1
ATOM 614 C C . LEU A 1 79 ? 26.576 7.430 -18.173 1.00 75.31 79 LEU A C 1
ATOM 616 O O . LEU A 1 79 ? 27.751 7.393 -17.814 1.00 75.31 79 LEU A O 1
ATOM 620 N N . LEU A 1 80 ? 25.781 6.360 -18.133 1.00 76.06 80 LEU A N 1
ATOM 621 C CA . LEU A 1 80 ? 26.207 5.054 -17.627 1.00 76.06 80 LEU A CA 1
ATOM 622 C C . LEU A 1 80 ? 26.764 4.135 -18.719 1.00 76.06 80 LEU A C 1
ATOM 624 O O . LEU A 1 80 ? 27.481 3.190 -18.392 1.00 76.06 80 LEU A O 1
ATOM 628 N N . ASN A 1 81 ? 26.497 4.423 -19.998 1.00 71.19 81 ASN A N 1
ATOM 629 C CA . ASN A 1 81 ? 27.088 3.712 -21.130 1.00 71.19 81 ASN A CA 1
ATOM 630 C C . ASN A 1 81 ? 27.856 4.654 -22.084 1.00 71.19 81 ASN A C 1
ATOM 632 O O . ASN A 1 81 ? 27.440 4.867 -23.226 1.00 71.19 81 ASN A O 1
ATOM 636 N N . PRO A 1 82 ? 29.020 5.185 -21.663 1.00 63.62 82 PRO A N 1
ATOM 637 C CA . PRO A 1 82 ? 29.837 6.080 -22.491 1.00 63.62 82 PRO A CA 1
ATOM 638 C C . PRO A 1 82 ? 30.412 5.413 -23.759 1.00 63.62 82 PRO A C 1
ATOM 640 O O . PRO A 1 82 ? 30.977 6.096 -24.610 1.00 63.62 82 PRO A O 1
ATOM 643 N N . GLY A 1 83 ? 30.281 4.087 -23.909 1.00 59.84 83 GLY A N 1
ATOM 644 C CA . GLY A 1 83 ? 30.663 3.346 -25.117 1.00 59.84 83 GLY A CA 1
ATOM 645 C C . GLY A 1 83 ? 29.582 3.294 -26.207 1.00 59.84 83 GLY A C 1
ATOM 646 O O . GLY A 1 83 ? 29.903 2.966 -27.346 1.00 59.84 83 GLY A O 1
ATOM 647 N N . ALA A 1 84 ? 28.324 3.628 -25.888 1.00 55.31 84 ALA A N 1
ATOM 648 C CA . ALA A 1 84 ? 27.224 3.715 -26.860 1.00 55.31 84 ALA A CA 1
ATOM 649 C C . ALA A 1 84 ? 27.155 5.082 -27.564 1.00 55.31 84 ALA A C 1
ATOM 651 O O . ALA A 1 84 ? 26.586 5.198 -28.649 1.00 55.31 84 ALA A O 1
ATOM 652 N N . SER A 1 85 ? 27.798 6.111 -27.002 1.00 51.47 85 SER A N 1
ATOM 653 C CA . SER A 1 85 ? 28.145 7.340 -27.718 1.00 51.47 85 SER A CA 1
ATOM 654 C C . SER A 1 85 ? 29.257 7.048 -28.724 1.00 51.47 85 SER A C 1
ATOM 656 O O . SER A 1 85 ? 30.421 7.388 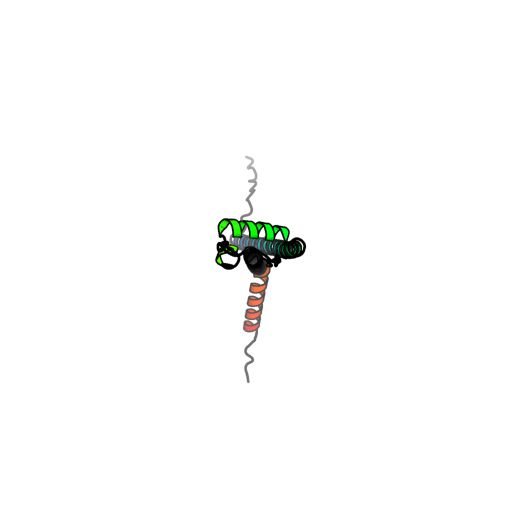-28.526 1.00 51.47 85 SER A O 1
ATOM 658 N N . GLY A 1 86 ? 28.887 6.381 -29.815 1.00 52.59 86 GLY A N 1
ATOM 659 C CA . GLY A 1 86 ? 29.700 6.300 -31.013 1.00 52.59 86 GLY A CA 1
ATOM 660 C C . GLY A 1 86 ? 29.853 7.692 -31.608 1.00 52.59 86 GLY A C 1
ATOM 661 O O . GLY A 1 86 ? 29.100 8.076 -32.498 1.00 52.59 86 GLY A O 1
ATOM 662 N N . GLU A 1 87 ? 30.843 8.452 -31.145 1.00 52.00 87 GLU A N 1
ATOM 663 C CA . GLU A 1 87 ? 31.489 9.390 -32.051 1.00 52.00 87 GLU A CA 1
ATOM 664 C C . GLU A 1 87 ? 32.102 8.545 -33.174 1.00 52.00 87 GLU A C 1
ATOM 666 O O . GLU A 1 87 ? 32.936 7.672 -32.896 1.00 52.00 87 GLU A O 1
ATOM 671 N N . PRO A 1 88 ? 31.688 8.738 -34.439 1.00 49.09 88 PRO A N 1
ATOM 672 C CA . PRO A 1 88 ? 32.355 8.087 -35.544 1.00 49.09 88 PRO A CA 1
ATOM 673 C C . PRO A 1 88 ? 33.762 8.673 -35.586 1.00 49.09 88 PRO A C 1
ATOM 675 O O . PRO A 1 88 ? 33.971 9.796 -36.044 1.00 49.09 88 PRO A O 1
ATOM 678 N N . ARG A 1 89 ? 34.747 7.929 -35.074 1.00 52.09 89 ARG A N 1
ATOM 679 C CA . ARG A 1 89 ? 36.148 8.233 -35.350 1.00 52.09 89 ARG A CA 1
ATOM 680 C C . ARG A 1 89 ? 36.293 8.213 -36.865 1.00 52.09 89 ARG A C 1
ATOM 682 O O . ARG A 1 89 ? 36.114 7.173 -37.496 1.00 52.09 89 ARG A O 1
ATOM 689 N N . ALA A 1 90 ? 36.530 9.391 -37.435 1.00 48.97 90 ALA A N 1
ATOM 690 C CA . ALA A 1 90 ? 36.740 9.581 -38.858 1.00 48.97 90 ALA A CA 1
ATOM 691 C C . ALA A 1 90 ? 37.900 8.676 -39.302 1.00 48.97 90 ALA A C 1
ATOM 693 O O . ALA A 1 90 ? 39.057 8.963 -39.002 1.00 48.97 90 ALA A O 1
ATOM 694 N N . GLY A 1 91 ? 37.577 7.553 -39.947 1.00 54.94 91 GLY A N 1
ATOM 695 C CA . GLY A 1 91 ? 38.584 6.611 -40.432 1.00 54.94 91 GLY A CA 1
ATOM 696 C C . GLY A 1 91 ? 38.170 5.149 -40.589 1.00 54.94 91 GLY A C 1
ATOM 697 O O . GLY A 1 91 ? 38.969 4.394 -41.124 1.00 54.94 91 GLY A O 1
ATOM 698 N N . GLU A 1 92 ? 36.972 4.720 -40.182 1.00 49.25 92 GLU A N 1
ATOM 699 C CA . GLU A 1 92 ? 36.601 3.297 -40.269 1.00 49.25 92 GLU A CA 1
ATOM 700 C C . GLU A 1 92 ? 35.366 3.091 -41.157 1.00 49.25 92 GLU A C 1
ATOM 702 O O . GLU A 1 92 ? 34.225 3.028 -40.696 1.00 49.25 92 GLU A O 1
ATOM 707 N N . VAL A 1 93 ? 35.616 3.042 -42.466 1.00 62.25 93 VAL A N 1
ATOM 708 C CA . VAL A 1 93 ? 34.688 2.510 -43.468 1.00 62.25 93 VAL A CA 1
ATOM 709 C C . VAL A 1 93 ? 35.050 1.037 -43.682 1.00 62.25 93 VAL A C 1
ATOM 711 O O . VAL A 1 93 ? 36.227 0.702 -43.733 1.00 62.25 93 VAL A O 1
ATOM 714 N N . GLU A 1 94 ? 34.012 0.216 -43.848 1.00 52.78 94 GLU A N 1
ATOM 715 C CA . GLU A 1 94 ? 34.002 -1.224 -44.159 1.00 52.78 94 GLU A CA 1
ATOM 716 C C . GLU A 1 94 ? 33.939 -2.200 -42.973 1.00 52.78 94 GLU A C 1
ATOM 718 O O . GLU A 1 94 ? 34.863 -2.369 -42.188 1.00 52.78 94 GLU A O 1
ATOM 723 N N . GLY A 1 95 ? 32.806 -2.912 -42.907 1.00 50.50 95 GLY A N 1
ATOM 724 C CA . GLY A 1 95 ? 32.729 -4.223 -42.264 1.00 50.50 95 GLY A CA 1
ATOM 725 C C . GLY A 1 95 ? 32.204 -4.284 -40.832 1.00 50.50 95 GLY A C 1
ATOM 726 O O . GLY A 1 95 ? 32.394 -5.309 -40.186 1.00 50.50 95 GLY A O 1
ATOM 727 N N . ARG A 1 96 ? 31.507 -3.265 -40.312 1.00 44.78 96 ARG A N 1
ATOM 728 C CA . ARG A 1 96 ? 30.728 -3.469 -39.081 1.00 44.78 96 ARG A CA 1
ATOM 729 C C . ARG A 1 96 ? 29.497 -4.304 -39.422 1.00 44.78 96 ARG A C 1
ATOM 731 O O . ARG A 1 96 ? 28.483 -3.767 -39.871 1.00 44.78 96 ARG A O 1
ATOM 738 N N . GLU A 1 97 ? 29.572 -5.612 -39.159 1.00 47.19 97 GLU A N 1
ATOM 739 C CA . GLU A 1 97 ? 28.413 -6.307 -38.604 1.00 47.19 97 GLU A CA 1
ATOM 740 C C . GLU A 1 97 ? 27.777 -5.321 -37.626 1.00 47.19 97 GLU A C 1
ATOM 742 O O . GLU A 1 97 ? 28.443 -4.825 -36.711 1.00 47.19 97 GLU A O 1
ATOM 747 N N . ARG A 1 98 ? 26.517 -4.948 -37.868 1.00 50.59 98 ARG A N 1
ATOM 748 C CA . ARG A 1 98 ? 25.702 -4.363 -36.814 1.00 50.59 98 ARG A CA 1
ATOM 749 C C . ARG A 1 98 ? 25.604 -5.461 -35.769 1.00 50.59 98 ARG A C 1
ATOM 751 O O . ARG A 1 98 ? 24.647 -6.223 -35.765 1.00 50.59 98 ARG A O 1
ATOM 758 N N . THR A 1 99 ? 26.614 -5.577 -34.913 1.00 47.84 99 THR A N 1
ATOM 759 C CA . THR A 1 99 ? 26.404 -6.054 -33.566 1.00 47.84 99 THR A CA 1
ATOM 760 C C . THR A 1 99 ? 25.280 -5.151 -33.098 1.00 47.84 99 THR A C 1
ATOM 762 O O . THR A 1 99 ? 25.483 -3.948 -32.925 1.00 47.84 99 THR A O 1
ATOM 765 N N . GLU A 1 100 ? 24.060 -5.684 -33.070 1.00 48.91 100 GLU A N 1
ATOM 766 C CA . GLU A 1 100 ? 22.994 -5.154 -32.244 1.00 48.91 100 GLU A CA 1
ATOM 767 C C . GLU A 1 100 ? 23.601 -5.154 -30.848 1.00 48.91 100 GLU A C 1
ATOM 769 O O . GLU A 1 100 ? 23.563 -6.147 -30.125 1.00 48.91 100 GLU A O 1
ATOM 774 N N . LEU A 1 101 ? 24.335 -4.085 -30.537 1.00 54.03 101 LEU A N 1
ATOM 775 C CA . LEU A 1 101 ? 24.814 -3.810 -29.209 1.00 54.03 101 LEU A CA 1
ATOM 776 C C . LEU A 1 101 ? 23.516 -3.713 -28.441 1.00 54.03 101 LEU A C 1
ATOM 778 O O . LEU A 1 101 ? 22.768 -2.758 -28.629 1.00 54.03 101 LEU A O 1
ATOM 782 N N . ILE A 1 102 ? 23.203 -4.780 -27.710 1.00 55.41 102 ILE A N 1
ATOM 783 C CA . ILE A 1 102 ? 22.066 -4.864 -26.813 1.00 55.41 102 ILE A CA 1
ATOM 784 C C . ILE A 1 102 ? 22.221 -3.652 -25.903 1.00 55.41 102 ILE A C 1
ATOM 786 O O . ILE A 1 102 ? 23.044 -3.651 -24.986 1.00 55.41 102 ILE A O 1
ATOM 790 N N . GLU A 1 103 ? 21.536 -2.567 -26.257 1.00 65.56 103 GLU A N 1
ATOM 791 C CA . GLU A 1 103 ? 21.697 -1.285 -25.603 1.00 65.56 103 GLU A CA 1
ATOM 792 C C . GLU A 1 103 ? 21.065 -1.462 -24.233 1.00 65.56 103 GLU A C 1
ATOM 794 O O . GLU A 1 103 ? 19.850 -1.606 -24.087 1.00 65.56 103 GLU A O 1
ATOM 799 N N . PHE A 1 104 ? 21.919 -1.613 -23.225 1.00 68.88 104 PHE A N 1
ATOM 800 C CA . PHE A 1 104 ? 21.475 -1.893 -21.875 1.00 68.88 104 PHE A CA 1
ATOM 801 C C . PHE A 1 104 ? 20.759 -0.644 -21.352 1.00 68.88 104 PHE A C 1
ATOM 803 O O . PHE A 1 104 ? 21.393 0.358 -21.027 1.00 68.88 104 PHE A O 1
ATOM 810 N N . ARG A 1 105 ? 19.424 -0.684 -21.311 1.00 78.56 105 ARG A N 1
ATOM 811 C CA . ARG A 1 105 ? 18.581 0.440 -20.879 1.00 78.56 105 ARG A CA 1
ATOM 812 C C . ARG A 1 105 ? 18.560 0.522 -19.356 1.00 78.56 105 ARG A C 1
ATOM 814 O O . ARG A 1 105 ? 17.651 -0.002 -18.710 1.00 78.56 105 ARG A O 1
ATOM 821 N N . PHE A 1 106 ? 19.573 1.150 -18.763 1.00 82.19 106 PHE A N 1
ATOM 822 C CA . PHE A 1 106 ? 19.672 1.345 -17.310 1.00 82.19 106 PHE A CA 1
ATOM 823 C C . PHE A 1 106 ? 18.456 2.086 -16.740 1.00 82.19 106 PHE A C 1
ATOM 825 O O . PHE A 1 106 ? 17.981 1.757 -15.650 1.00 82.19 106 PHE A O 1
ATOM 832 N N . SER A 1 107 ? 17.891 3.012 -17.510 1.00 84.81 107 SER A N 1
ATOM 833 C CA . SER A 1 107 ? 16.636 3.710 -17.238 1.00 84.81 107 SER A CA 1
ATOM 834 C C . SER A 1 107 ? 15.469 2.762 -16.938 1.00 84.81 107 SER A C 1
ATOM 836 O O . SER A 1 107 ? 14.680 3.034 -16.031 1.00 84.81 107 SER A O 1
ATOM 838 N N . TYR A 1 108 ? 15.382 1.616 -17.624 1.00 87.00 108 TYR A N 1
ATOM 839 C CA . TYR A 1 108 ? 14.347 0.602 -17.396 1.00 87.00 108 TYR A CA 1
ATOM 840 C C . TYR A 1 108 ? 14.498 -0.090 -16.037 1.00 87.00 108 TYR A C 1
ATOM 842 O O . TYR A 1 108 ? 13.523 -0.246 -15.300 1.00 87.00 108 TYR A O 1
ATOM 850 N N . PHE A 1 109 ? 15.728 -0.442 -15.658 1.00 88.56 109 PHE A N 1
ATOM 851 C CA . PHE A 1 109 ? 16.011 -1.038 -14.349 1.00 88.56 109 PHE A CA 1
ATOM 852 C C . PHE A 1 109 ? 15.756 -0.054 -13.205 1.00 88.56 109 PHE A C 1
ATOM 854 O O . PHE A 1 109 ? 15.185 -0.425 -12.178 1.00 88.56 109 PHE A O 1
ATOM 861 N N . ILE A 1 110 ? 16.131 1.214 -13.391 1.00 88.75 110 ILE A N 1
ATOM 862 C CA . ILE A 1 110 ? 15.868 2.272 -12.410 1.00 88.75 110 ILE A CA 1
ATOM 863 C C . ILE A 1 110 ? 14.364 2.506 -12.265 1.00 88.75 110 ILE A C 1
ATOM 865 O O . ILE A 1 110 ? 13.881 2.623 -11.139 1.00 88.75 110 ILE A O 1
ATOM 869 N N . ALA A 1 111 ? 13.607 2.516 -13.366 1.00 90.31 111 ALA A N 1
ATOM 870 C CA . ALA A 1 111 ? 12.153 2.637 -13.316 1.00 90.31 111 ALA A CA 1
ATOM 871 C C . ALA A 1 111 ? 11.522 1.509 -12.484 1.00 90.31 111 ALA A C 1
ATOM 873 O O . ALA A 1 111 ? 10.715 1.785 -11.597 1.00 90.31 111 ALA A O 1
ATOM 874 N N . TRP A 1 112 ? 11.951 0.260 -12.686 1.00 92.44 112 TRP A N 1
ATOM 875 C CA . TRP A 1 112 ? 11.527 -0.866 -11.848 1.00 92.44 112 TRP A CA 1
ATOM 876 C C . TRP A 1 112 ? 11.864 -0.660 -10.370 1.00 92.44 112 TRP A C 1
ATOM 878 O O . TRP A 1 112 ? 10.996 -0.838 -9.516 1.00 92.44 112 TRP A O 1
ATOM 888 N N . ALA A 1 113 ? 13.092 -0.241 -10.055 1.00 91.44 113 ALA A N 1
ATOM 889 C CA . ALA A 1 113 ? 13.503 0.014 -8.676 1.00 91.44 113 ALA A CA 1
ATOM 890 C C . ALA A 1 113 ? 12.634 1.092 -8.007 1.00 91.44 113 ALA A C 1
ATOM 892 O O . ALA A 1 113 ? 12.176 0.906 -6.879 1.00 91.44 113 ALA A O 1
ATOM 893 N N . VAL A 1 114 ? 12.355 2.193 -8.712 1.00 91.75 114 VAL A N 1
ATOM 894 C CA . VAL A 1 114 ? 11.499 3.283 -8.222 1.00 91.75 114 VAL A CA 1
ATOM 895 C C . VAL A 1 114 ? 10.072 2.800 -7.989 1.00 91.75 114 VAL A C 1
ATOM 897 O O . VAL A 1 114 ? 9.498 3.083 -6.937 1.00 91.75 114 VAL A O 1
ATOM 900 N N . VAL A 1 115 ? 9.495 2.050 -8.931 1.00 91.88 115 VAL A N 1
ATOM 901 C CA . VAL A 1 115 ? 8.118 1.566 -8.792 1.00 91.88 115 VAL A CA 1
ATOM 902 C C . VAL A 1 115 ? 7.993 0.565 -7.643 1.00 91.88 115 VAL A C 1
ATOM 904 O O . VAL A 1 115 ? 7.085 0.695 -6.820 1.00 91.88 115 VAL A O 1
ATOM 907 N N . LEU A 1 116 ? 8.929 -0.380 -7.516 1.00 91.81 116 LEU A N 1
ATOM 908 C CA . LEU A 1 116 ? 8.961 -1.316 -6.388 1.00 91.81 116 LEU A CA 1
ATOM 909 C C . LEU A 1 116 ? 9.121 -0.589 -5.049 1.00 91.81 116 LEU A C 1
ATOM 911 O O . LEU A 1 116 ? 8.474 -0.954 -4.067 1.00 91.81 116 LEU A O 1
ATOM 915 N N . LEU A 1 117 ? 9.930 0.471 -5.007 1.00 94.06 117 LEU A N 1
ATOM 916 C CA . LEU A 1 117 ? 10.092 1.302 -3.816 1.00 94.06 117 LEU A CA 1
ATOM 917 C C . LEU A 1 117 ? 8.788 2.032 -3.460 1.00 94.06 117 LEU A C 1
ATOM 919 O O . LEU A 1 117 ? 8.410 2.059 -2.287 1.00 94.06 117 LEU A O 1
ATOM 923 N N . LEU A 1 118 ? 8.062 2.558 -4.451 1.00 93.12 118 LEU A N 1
ATOM 924 C CA . LEU A 1 118 ? 6.737 3.158 -4.257 1.00 93.12 118 LEU A CA 1
ATOM 925 C C . LEU A 1 118 ? 5.722 2.142 -3.716 1.00 93.12 118 LEU A C 1
ATOM 927 O O . LEU A 1 118 ? 5.047 2.418 -2.724 1.00 93.12 118 LEU A O 1
ATOM 931 N N . LEU A 1 119 ? 5.645 0.955 -4.323 1.00 91.62 119 LEU A N 1
ATOM 932 C CA . LEU A 1 119 ? 4.783 -0.143 -3.870 1.00 91.62 119 LEU A CA 1
ATOM 933 C C . LEU A 1 119 ? 5.109 -0.536 -2.425 1.00 91.62 119 LEU A C 1
ATOM 935 O O . LEU A 1 119 ? 4.209 -0.656 -1.591 1.00 91.62 119 LEU A O 1
ATOM 939 N N . MET A 1 120 ? 6.399 -0.665 -2.100 1.00 93.81 120 MET A N 1
ATOM 940 C CA . MET A 1 120 ? 6.860 -0.963 -0.745 1.00 93.81 120 MET A CA 1
ATOM 941 C C . MET A 1 120 ? 6.457 0.135 0.246 1.00 93.81 120 MET A C 1
ATOM 943 O O . MET A 1 120 ? 6.025 -0.171 1.359 1.00 93.81 120 MET A O 1
ATOM 947 N N . LEU A 1 121 ? 6.568 1.408 -0.141 1.00 95.44 121 LEU A N 1
ATOM 948 C CA . LEU A 1 121 ? 6.185 2.541 0.699 1.00 95.44 121 LEU A CA 1
ATOM 949 C C . LEU A 1 121 ? 4.684 2.519 1.014 1.00 95.44 121 LEU A C 1
ATOM 951 O O . LEU A 1 121 ? 4.300 2.644 2.179 1.00 95.44 121 LEU A O 1
ATOM 955 N N . ILE A 1 122 ? 3.841 2.288 0.005 1.00 92.75 122 ILE A N 1
ATOM 956 C CA . ILE A 1 122 ? 2.384 2.188 0.175 1.00 92.75 122 ILE A CA 1
ATOM 957 C C . ILE A 1 122 ? 2.028 0.966 1.030 1.00 92.75 122 ILE A C 1
ATOM 959 O O . ILE A 1 122 ? 1.222 1.071 1.959 1.00 92.75 122 ILE A O 1
ATOM 963 N N . GLY A 1 123 ? 2.665 -0.181 0.786 1.00 92.06 123 GLY A N 1
ATOM 964 C CA . GLY A 1 123 ? 2.495 -1.382 1.605 1.00 92.06 123 GLY A CA 1
ATOM 965 C C . GLY A 1 123 ? 2.863 -1.137 3.072 1.00 92.06 123 GLY A C 1
ATOM 966 O O . GLY A 1 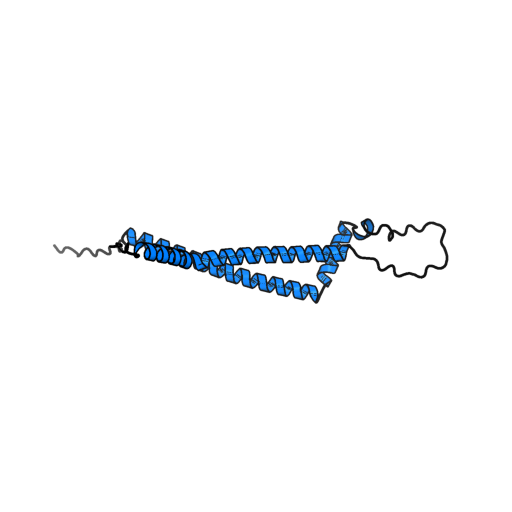123 ? 2.105 -1.491 3.978 1.00 92.06 123 GLY A O 1
ATOM 967 N N . ARG A 1 124 ? 3.976 -0.440 3.330 1.00 93.44 124 ARG A N 1
ATOM 968 C CA . ARG A 1 124 ? 4.410 -0.079 4.687 1.00 93.44 124 ARG A CA 1
ATOM 969 C C . ARG A 1 124 ? 3.420 0.856 5.381 1.00 93.44 124 ARG A C 1
ATOM 971 O O . ARG A 1 124 ? 3.107 0.634 6.550 1.00 93.44 124 ARG A O 1
ATOM 978 N N . LEU A 1 125 ? 2.914 1.870 4.679 1.00 92.62 125 LEU A N 1
ATOM 979 C CA . LEU A 1 125 ? 1.877 2.767 5.203 1.00 92.62 125 LEU A CA 1
ATOM 980 C C . LEU A 1 125 ? 0.608 1.988 5.551 1.00 92.62 125 LEU A C 1
ATOM 982 O O . LEU A 1 125 ? 0.050 2.160 6.631 1.00 92.62 125 LEU A O 1
ATOM 986 N N . THR A 1 126 ? 0.206 1.072 4.675 1.00 91.50 126 THR A N 1
ATOM 987 C CA . THR A 1 126 ? -0.971 0.223 4.867 1.00 91.50 126 THR A CA 1
ATOM 988 C C . THR A 1 126 ? -0.859 -0.631 6.130 1.00 91.50 126 THR A C 1
ATOM 990 O O . THR A 1 126 ? -1.788 -0.662 6.936 1.00 91.50 126 THR A O 1
ATOM 993 N N . ILE A 1 127 ? 0.300 -1.257 6.368 1.00 90.12 127 ILE A N 1
ATOM 994 C CA . ILE A 1 127 ? 0.566 -2.012 7.605 1.00 90.12 127 ILE A CA 1
ATOM 995 C C . ILE A 1 127 ? 0.448 -1.104 8.836 1.00 90.12 127 ILE A C 1
ATOM 997 O O . ILE A 1 127 ? -0.100 -1.519 9.858 1.00 90.12 127 ILE A O 1
ATOM 1001 N N . TRP A 1 128 ? 0.935 0.136 8.746 1.00 90.25 128 TRP A N 1
ATOM 1002 C CA . TRP A 1 128 ? 0.843 1.105 9.837 1.00 90.25 128 TRP A CA 1
ATOM 1003 C C . TRP A 1 128 ? -0.618 1.467 10.146 1.00 90.25 128 TRP A C 1
ATOM 1005 O O . TRP A 1 128 ? -1.036 1.362 11.298 1.00 90.25 128 TRP A O 1
ATOM 1015 N N . PHE A 1 129 ? -1.427 1.753 9.120 1.00 87.94 129 PHE A N 1
ATOM 1016 C CA . PHE A 1 129 ? -2.866 2.008 9.265 1.00 87.94 129 PHE A CA 1
ATOM 1017 C C . PHE A 1 129 ? -3.623 0.825 9.871 1.00 87.94 129 PHE A C 1
ATOM 1019 O O . PHE A 1 129 ? -4.428 1.020 10.782 1.00 87.94 129 PHE A O 1
ATOM 1026 N N . ILE A 1 130 ? -3.348 -0.399 9.411 1.00 89.94 130 ILE A N 1
ATOM 1027 C CA . ILE A 1 130 ? -3.970 -1.620 9.944 1.00 89.94 130 ILE A CA 1
ATOM 1028 C C . ILE A 1 130 ? -3.613 -1.802 11.420 1.00 89.94 130 ILE A C 1
ATOM 1030 O O . ILE A 1 130 ? -4.483 -2.120 12.230 1.00 89.94 130 ILE A O 1
ATOM 1034 N N . ARG A 1 131 ? -2.345 -1.585 11.785 1.00 87.75 131 ARG A N 1
ATOM 1035 C CA . ARG A 1 131 ? -1.874 -1.739 13.164 1.00 87.75 131 ARG A CA 1
ATOM 1036 C C . ARG A 1 131 ? -2.539 -0.731 14.096 1.00 87.75 131 ARG A C 1
ATOM 1038 O O . ARG A 1 131 ? -3.088 -1.131 15.119 1.00 87.75 131 ARG A O 1
ATOM 1045 N N . THR A 1 132 ? -2.565 0.540 13.705 1.00 88.75 132 THR A N 1
ATOM 1046 C CA . THR A 1 132 ? -3.255 1.601 14.447 1.00 88.75 132 THR A CA 1
ATOM 1047 C C . THR A 1 132 ? -4.755 1.305 14.547 1.00 88.75 132 THR A C 1
ATOM 1049 O O . THR A 1 132 ? -5.301 1.270 15.648 1.00 88.75 132 THR A O 1
ATOM 1052 N N . GLY A 1 133 ? -5.419 0.978 13.434 1.00 83.81 133 GLY A N 1
ATOM 1053 C CA . GLY A 1 133 ? -6.839 0.615 13.419 1.00 83.81 133 GLY A CA 1
ATOM 1054 C C . GLY A 1 133 ? -7.172 -0.583 14.318 1.00 83.81 133 GLY A C 1
ATOM 1055 O O . GLY A 1 133 ? -8.156 -0.552 15.059 1.00 83.81 133 GLY A O 1
ATOM 1056 N N . GLY A 1 134 ? -6.316 -1.607 14.326 1.00 85.25 134 GLY A N 1
ATOM 1057 C CA . GLY A 1 134 ? -6.434 -2.768 15.206 1.00 85.25 134 GLY A CA 1
ATOM 1058 C C . GLY A 1 134 ? -6.289 -2.417 16.688 1.00 85.25 134 GLY A C 1
ATOM 1059 O O . GLY A 1 134 ? -7.096 -2.860 17.504 1.00 85.25 134 GLY A O 1
ATOM 1060 N N . GLU A 1 135 ? -5.317 -1.582 17.052 1.00 86.25 135 GLU A N 1
ATOM 1061 C CA . GLU A 1 135 ? -5.142 -1.119 18.435 1.00 86.25 135 GLU A CA 1
ATOM 1062 C C . GLU A 1 135 ? -6.358 -0.318 18.931 1.00 86.25 135 GLU A C 1
ATOM 1064 O O . GLU A 1 135 ? -6.853 -0.573 20.032 1.00 86.25 135 GLU A O 1
ATOM 1069 N N . LEU A 1 136 ? -6.911 0.571 18.097 1.00 85.00 136 LEU A N 1
ATOM 1070 C CA . LEU A 1 136 ? -8.132 1.333 18.399 1.00 85.00 136 LEU A CA 1
ATOM 1071 C C . LEU A 1 136 ? -9.366 0.421 18.528 1.00 85.00 136 LEU A C 1
ATOM 1073 O O . LEU A 1 136 ? -10.191 0.608 19.425 1.00 85.00 136 LEU A O 1
ATOM 1077 N N . ALA A 1 137 ? -9.486 -0.606 17.681 1.00 83.94 137 ALA A N 1
ATOM 1078 C CA . ALA A 1 137 ? -10.602 -1.551 17.727 1.00 83.94 137 ALA A CA 1
ATOM 1079 C C . ALA A 1 137 ? -10.561 -2.484 18.955 1.00 83.94 137 ALA A C 1
ATOM 1081 O O . ALA A 1 137 ? -11.614 -2.902 19.448 1.00 83.94 137 ALA A O 1
ATOM 1082 N N . LEU A 1 138 ? -9.363 -2.810 19.458 1.00 78.25 138 LEU A N 1
ATOM 1083 C CA . LEU A 1 138 ? -9.154 -3.715 20.596 1.00 78.25 138 LEU A CA 1
ATOM 1084 C C . LEU A 1 138 ? -8.896 -3.011 21.939 1.00 78.25 138 LEU A C 1
ATOM 1086 O O . LEU A 1 138 ? -8.717 -3.707 22.943 1.00 78.25 138 LEU A O 1
ATOM 1090 N N . TYR A 1 139 ? -8.910 -1.677 21.999 1.00 69.50 139 TYR A N 1
ATOM 1091 C CA . TYR A 1 139 ? -8.564 -0.903 23.200 1.00 69.50 139 TYR A CA 1
ATOM 1092 C C . TYR A 1 139 ? -9.290 -1.388 24.479 1.00 69.50 139 TYR A C 1
ATOM 1094 O O . TYR A 1 139 ? -8.657 -1.642 25.504 1.00 69.50 139 TYR A O 1
ATOM 1102 N N . ASP A 1 140 ? -10.602 -1.657 24.410 1.00 66.69 140 ASP A N 1
ATOM 1103 C CA . ASP A 1 140 ? -11.395 -2.159 25.554 1.00 66.69 140 ASP A CA 1
ATOM 1104 C C . ASP A 1 140 ? -11.008 -3.605 25.965 1.00 66.69 140 ASP A C 1
ATOM 1106 O O . ASP A 1 140 ? -11.037 -3.978 27.140 1.00 66.69 140 ASP A O 1
ATOM 1110 N N . VAL A 1 141 ? -10.551 -4.444 25.025 1.00 63.03 141 VAL A N 1
ATOM 1111 C CA . VAL A 1 141 ? -10.123 -5.828 25.319 1.00 63.03 141 VAL A CA 1
ATOM 1112 C C . VAL A 1 141 ? -8.821 -5.849 26.124 1.00 63.03 141 VAL A C 1
ATOM 1114 O O . VAL A 1 141 ? -8.680 -6.663 27.043 1.00 63.03 141 VAL A O 1
ATOM 1117 N N . GLN A 1 142 ? -7.881 -4.953 25.812 1.00 62.97 142 GLN A N 1
ATOM 1118 C CA . GLN A 1 142 ? -6.599 -4.863 26.518 1.00 62.97 142 GLN A CA 1
ATOM 1119 C C . GLN A 1 142 ? -6.793 -4.369 27.956 1.00 62.97 142 GLN A C 1
ATOM 1121 O O . GLN A 1 142 ? -6.322 -5.019 28.892 1.00 62.97 142 GLN A O 1
ATOM 1126 N N . VAL A 1 143 ? -7.580 -3.307 28.152 1.00 64.25 143 VAL A N 1
ATOM 1127 C CA . VAL A 1 143 ? -7.880 -2.758 29.487 1.00 64.25 143 VAL A CA 1
ATOM 1128 C C . VAL A 1 143 ? -8.590 -3.792 30.366 1.00 64.25 143 VAL A C 1
ATOM 1130 O O . VAL A 1 143 ? -8.204 -4.009 31.518 1.00 64.25 143 VAL A O 1
ATOM 1133 N N . ARG A 1 144 ? -9.567 -4.527 29.816 1.00 65.38 144 ARG A N 1
ATOM 1134 C CA . ARG A 1 144 ? -10.243 -5.614 30.546 1.00 65.38 144 ARG A CA 1
ATOM 1135 C C . ARG A 1 144 ? -9.302 -6.748 30.932 1.00 65.38 144 ARG A C 1
ATOM 1137 O O . ARG A 1 144 ? -9.477 -7.331 32.001 1.00 65.38 144 ARG A O 1
ATOM 1144 N N . ARG A 1 145 ? -8.329 -7.093 30.085 1.00 70.19 145 ARG A N 1
ATOM 1145 C CA . ARG A 1 145 ? -7.357 -8.160 30.371 1.00 70.19 145 ARG A CA 1
ATOM 1146 C C . ARG A 1 145 ? -6.417 -7.749 31.509 1.00 70.19 145 ARG A C 1
ATOM 1148 O O . ARG A 1 145 ? -6.215 -8.556 32.414 1.00 70.19 145 ARG A O 1
ATOM 1155 N N . VAL A 1 146 ? -5.957 -6.495 31.514 1.00 75.06 146 VAL A N 1
ATOM 1156 C CA . VAL A 1 146 ? -5.114 -5.915 32.577 1.00 75.06 146 VAL A CA 1
ATOM 1157 C C . VAL A 1 146 ? -5.860 -5.841 33.914 1.00 75.06 146 VAL A C 1
ATOM 1159 O O . VAL A 1 146 ? -5.348 -6.301 34.937 1.00 75.06 146 VAL A O 1
ATOM 1162 N N . ALA A 1 147 ? -7.106 -5.357 33.918 1.00 74.81 147 ALA A N 1
ATOM 1163 C CA . ALA A 1 147 ? -7.926 -5.313 35.131 1.00 74.81 147 ALA A CA 1
ATOM 1164 C C . ALA A 1 147 ? -8.144 -6.717 35.726 1.00 74.81 147 ALA A C 1
ATOM 1166 O O . ALA A 1 147 ? -8.030 -6.926 36.933 1.00 74.81 147 ALA A O 1
ATOM 1167 N N . ARG A 1 148 ? -8.382 -7.713 34.865 1.00 76.75 148 ARG A N 1
ATOM 1168 C CA . ARG A 1 148 ? -8.609 -9.104 35.276 1.00 76.75 148 ARG A CA 1
ATOM 1169 C C . ARG A 1 148 ? -7.346 -9.757 35.856 1.00 76.75 148 ARG A C 1
ATOM 1171 O O . ARG A 1 148 ? -7.461 -10.587 36.756 1.00 76.75 148 ARG A O 1
ATOM 1178 N N . THR A 1 149 ? -6.151 -9.387 35.390 1.00 81.25 149 THR A N 1
ATOM 1179 C CA . THR A 1 149 ? -4.881 -9.849 35.981 1.00 81.25 149 THR A CA 1
ATOM 1180 C C . THR A 1 149 ? -4.583 -9.199 37.328 1.00 81.25 149 THR A C 1
ATOM 1182 O O . THR A 1 149 ? -4.156 -9.902 38.241 1.00 81.25 149 THR A O 1
ATOM 1185 N N . LEU A 1 150 ? -4.880 -7.906 37.492 1.00 80.44 150 LEU A N 1
ATOM 1186 C CA . LEU A 1 150 ? -4.709 -7.207 38.770 1.00 80.44 150 LEU A CA 1
ATOM 1187 C C . LEU A 1 150 ? -5.660 -7.759 39.841 1.00 80.44 150 LEU A C 1
ATOM 1189 O O . LEU A 1 150 ? -5.233 -8.057 40.952 1.00 80.44 150 LEU A O 1
ATOM 1193 N N . MET A 1 151 ? -6.925 -8.007 39.484 1.00 77.56 151 MET A N 1
ATOM 1194 C CA . MET A 1 151 ? -7.894 -8.632 40.394 1.00 77.56 151 MET A CA 1
ATOM 1195 C C . MET A 1 151 ? -7.475 -10.044 40.821 1.00 77.56 151 MET A C 1
ATOM 1197 O O . MET A 1 151 ? -7.640 -10.404 41.982 1.00 77.56 151 MET A O 1
ATOM 1201 N N . ARG A 1 152 ? -6.885 -10.838 39.915 1.00 79.75 152 ARG A N 1
ATOM 1202 C CA . ARG A 1 152 ? -6.368 -12.180 40.242 1.00 79.75 152 ARG A CA 1
ATOM 1203 C C . ARG A 1 152 ? -5.168 -12.152 41.189 1.00 79.75 152 ARG A C 1
ATOM 1205 O O . ARG A 1 152 ? -5.008 -13.086 41.967 1.00 79.75 152 ARG A O 1
ATOM 1212 N N . GLN A 1 153 ? -4.328 -11.119 41.122 1.00 75.62 153 GLN A N 1
ATOM 1213 C CA . GLN A 1 153 ? -3.229 -10.939 42.075 1.00 75.62 153 GLN A CA 1
ATOM 1214 C C . GLN A 1 153 ? -3.739 -10.444 43.431 1.00 75.62 153 GLN A C 1
ATOM 1216 O O . GLN A 1 153 ? -3.325 -10.981 44.451 1.00 75.62 153 GLN A O 1
ATOM 1221 N N . ALA A 1 154 ? -4.695 -9.511 43.445 1.00 73.00 154 ALA A N 1
ATOM 1222 C CA . ALA A 1 154 ? -5.321 -9.023 44.675 1.00 73.00 154 ALA A CA 1
ATOM 1223 C C . ALA A 1 154 ? -6.132 -10.104 45.417 1.00 73.00 154 ALA A C 1
ATOM 1225 O O . ALA A 1 154 ? -6.259 -10.054 46.635 1.00 73.00 154 ALA A O 1
ATOM 1226 N N . GLN A 1 155 ? -6.670 -11.093 44.696 1.00 71.31 155 GLN A N 1
ATOM 1227 C CA . GLN A 1 155 ? -7.435 -12.198 45.279 1.00 71.31 155 GLN A CA 1
ATOM 1228 C C . GLN A 1 155 ? -6.601 -13.385 45.754 1.00 71.31 155 GLN A C 1
ATOM 1230 O O . GLN A 1 155 ? -7.195 -14.276 46.351 1.00 71.31 155 GLN A O 1
ATOM 1235 N N . LYS A 1 156 ? -5.284 -13.455 45.506 1.00 61.53 156 LYS A N 1
ATOM 1236 C CA . LYS A 1 156 ? -4.454 -14.523 46.088 1.00 61.53 156 LYS A CA 1
ATOM 1237 C C . LYS A 1 156 ? -4.310 -14.222 47.585 1.00 61.53 156 LYS A C 1
ATOM 1239 O O . LYS A 1 156 ? -3.527 -13.338 47.926 1.00 61.53 156 LYS A O 1
ATOM 1244 N N . PRO A 1 157 ? -5.042 -14.907 48.485 1.00 56.69 157 PRO A N 1
ATOM 1245 C CA . PRO A 1 157 ? -4.872 -14.686 49.905 1.00 56.69 157 PRO A CA 1
ATOM 1246 C C . PRO A 1 157 ? -3.511 -15.269 50.258 1.00 56.69 157 PRO A C 1
ATOM 1248 O O . PRO A 1 157 ? -3.187 -16.401 49.884 1.00 56.69 157 PRO A O 1
ATOM 1251 N N . GLU A 1 158 ? -2.711 -14.463 50.937 1.00 57.91 158 GLU A N 1
ATOM 1252 C CA . GLU A 1 158 ? -1.477 -14.856 51.591 1.00 57.91 158 GLU A CA 1
ATOM 1253 C C . GLU A 1 158 ? -1.755 -16.111 52.428 1.00 57.91 158 GLU A C 1
ATOM 1255 O O . GLU A 1 158 ? -2.388 -16.073 53.485 1.00 57.91 158 GLU A O 1
ATOM 1260 N N . LYS A 1 159 ? -1.372 -17.270 51.887 1.00 53.03 159 LYS A N 1
ATOM 1261 C CA . LYS A 1 159 ? -1.457 -18.551 52.575 1.00 53.03 159 LYS A CA 1
ATOM 1262 C C . LYS A 1 159 ? -0.460 -18.452 53.724 1.00 53.03 159 LYS A C 1
ATOM 1264 O O . LYS A 1 159 ? 0.726 -18.677 53.503 1.00 53.03 159 LYS A O 1
ATOM 1269 N N . LYS A 1 160 ? -0.938 -18.049 54.910 1.00 49.69 160 LYS A N 1
ATOM 1270 C CA . LYS A 1 160 ? -0.194 -18.112 56.173 1.00 49.69 160 LYS A CA 1
ATOM 1271 C C . LYS A 1 160 ? 0.431 -19.500 56.264 1.00 49.69 160 LYS A C 1
ATOM 1273 O O . LYS A 1 160 ? -0.276 -20.495 56.419 1.00 49.69 160 LYS A O 1
ATOM 1278 N N . ILE A 1 161 ? 1.743 -19.543 56.076 1.00 56.28 161 ILE A N 1
ATOM 1279 C CA . ILE A 1 161 ? 2.577 -20.703 56.354 1.00 56.28 161 ILE A CA 1
ATOM 1280 C C . ILE A 1 161 ? 2.582 -20.798 57.879 1.00 56.28 161 ILE A C 1
ATOM 1282 O O . ILE A 1 161 ? 3.107 -19.907 58.548 1.00 56.28 161 ILE A O 1
ATOM 1286 N N . SER A 1 162 ? 1.866 -21.794 58.397 1.00 54.34 162 SER A N 1
ATOM 1287 C CA . SER A 1 162 ? 1.954 -22.232 59.789 1.00 54.34 162 SER A CA 1
ATOM 1288 C C . SER A 1 162 ? 2.982 -23.340 59.909 1.00 54.34 162 SER A C 1
ATOM 1290 O O . SER A 1 162 ? 3.192 -24.051 58.900 1.00 54.34 162 SER A O 1
#